Protein AF-A0A1D2A3V7-F1 (afdb_monomer)

Nearest PDB structures (foldseek):
  8glv-assembly1_Gg  TM=6.968E-01  e=2.484E-05  Chlamydomonas reinhardtii
  8j07-assembly1_q3  TM=7.207E-01  e=1.316E-04  Homo sapiens
  2omx-assembly1_A  TM=8.123E-01  e=4.512E-02  Listeria monocytogenes EGD-e
  6obn-assembly2_D  TM=5.962E-01  e=2.208E-02  Homo sapiens
  2omt-assembly1_A  TM=5.320E-01  e=5.395E-02  Listeria monocytogenes EGD-e

Foldseek 3Di:
DDDDPPVVVVVVVVPDPDDDDEWDADQQETEDHQADQELVSRDDDLVSLQRHQEYHYEQHAHAADPNVVSNLNHAYYHQDQYAHALVRLLCLLVHDFQRHQYDAHHNHNNDDPVSVVSQVPSPRSCVNHQYYNNDGPDDPDD

InterPro domains:
  IPR032675 Leucine-rich repeat domain superfamily [G3DSA:3.80.10.10] (20-141)

pLDDT: mean 77.87, std 21.78, range [25.62, 98.5]

Secondary structure (DSSP, 8-state):
-----THHHHHHHT---PPTT--EEETTEEE--TT--BGGGG---HHHHTT--EEE-TTS---B-TTGGG-TT--EEE--SS---HHHHHGGGGSPTT--SEEE-TT-TT--HHHHHHHHHSTTTTTT-SEETTEE-S----

Radius of gyration: 15.36 Å; Cα contacts (8 Å, |Δi|>4): 268; chains: 1; bounding box: 51×35×35 Å

Structure (mmCIF, N/CA/C/O backbone):
data_AF-A0A1D2A3V7-F1
#
_entry.id   AF-A0A1D2A3V7-F1
#
loop_
_atom_site.group_PDB
_atom_site.id
_atom_site.type_symbol
_atom_site.label_atom_id
_atom_site.label_alt_id
_atom_site.label_comp_id
_atom_site.label_asym_id
_atom_site.label_entity_id
_atom_site.label_seq_id
_atom_site.pdbx_PDB_ins_code
_atom_site.Cartn_x
_atom_site.Cartn_y
_atom_site.Cartn_z
_atom_site.occupancy
_atom_site.B_iso_or_equiv
_atom_site.auth_seq_id
_atom_site.auth_comp_id
_atom_site.auth_asym_id
_atom_site.auth_atom_id
_atom_site.pdbx_PDB_model_num
ATOM 1 N N . MET A 1 1 ? -37.034 -9.518 -2.317 1.00 25.62 1 MET A N 1
ATOM 2 C CA . MET A 1 1 ? -36.080 -10.254 -3.174 1.00 25.62 1 MET A CA 1
ATOM 3 C C . MET A 1 1 ? -35.054 -9.233 -3.639 1.00 25.62 1 MET A C 1
ATOM 5 O O . MET A 1 1 ? -35.357 -8.428 -4.499 1.00 25.62 1 MET A O 1
ATOM 9 N N . SER A 1 2 ? -34.050 -8.939 -2.813 1.00 41.16 2 SER A N 1
ATOM 10 C CA . SER A 1 2 ? -32.714 -9.549 -2.903 1.00 41.16 2 SER A CA 1
ATOM 11 C C . SER A 1 2 ? -32.149 -9.455 -4.318 1.00 41.16 2 SER A C 1
ATOM 13 O O . SER A 1 2 ? -32.512 -10.242 -5.186 1.00 41.16 2 SER A O 1
ATOM 15 N N . GLY A 1 3 ? -31.237 -8.519 -4.528 1.00 31.44 3 GLY A N 1
ATOM 16 C CA . GLY A 1 3 ? -30.447 -8.466 -5.744 1.00 31.44 3 GLY A CA 1
ATOM 17 C C . GLY A 1 3 ? -29.478 -7.314 -5.634 1.00 31.44 3 GLY A C 1
ATOM 18 O O . GLY A 1 3 ? -29.898 -6.165 -5.647 1.00 31.44 3 GLY A O 1
ATOM 19 N N . TRP A 1 4 ? -28.204 -7.632 -5.434 1.00 32.03 4 TRP A N 1
ATOM 20 C CA . TRP A 1 4 ? -27.108 -6.673 -5.477 1.00 32.03 4 TRP A CA 1
ATOM 21 C C . TRP A 1 4 ? -27.239 -5.725 -6.683 1.00 32.03 4 TRP A C 1
ATOM 23 O O . TRP A 1 4 ? -27.726 -6.164 -7.729 1.00 32.03 4 TRP A O 1
ATOM 33 N N . PRO A 1 5 ? -26.816 -4.453 -6.571 1.00 31.27 5 PRO A N 1
ATOM 34 C CA . PRO A 1 5 ? -26.906 -3.514 -7.683 1.00 31.27 5 PRO A CA 1
ATOM 35 C C . PRO A 1 5 ? -26.130 -4.048 -8.898 1.00 31.27 5 PRO A C 1
ATOM 37 O O . PRO A 1 5 ? -25.041 -4.597 -8.724 1.00 31.27 5 PRO A O 1
ATOM 40 N N . GLU A 1 6 ? -26.682 -3.870 -10.104 1.00 34.78 6 GLU A N 1
ATOM 41 C CA . GLU A 1 6 ? -26.179 -4.384 -11.397 1.00 34.78 6 GLU A CA 1
ATOM 42 C C . GLU A 1 6 ? -24.651 -4.302 -11.568 1.00 34.78 6 GLU A C 1
ATOM 44 O O . GLU A 1 6 ? -24.036 -5.242 -12.066 1.00 34.78 6 GLU A O 1
ATOM 49 N N . PHE A 1 7 ? -24.015 -3.248 -11.047 1.00 37.59 7 PHE A N 1
ATOM 50 C CA . PHE A 1 7 ? -22.578 -3.005 -11.207 1.00 37.59 7 PHE A CA 1
ATOM 51 C C . PHE A 1 7 ? -21.664 -4.053 -10.541 1.00 37.59 7 PHE A C 1
ATOM 53 O O . PHE A 1 7 ? -20.515 -4.203 -10.946 1.00 37.59 7 PHE A O 1
ATOM 60 N N . VAL A 1 8 ? -22.147 -4.795 -9.534 1.00 36.81 8 VAL A N 1
ATOM 61 C CA . VAL A 1 8 ? -21.369 -5.885 -8.908 1.00 36.81 8 VAL A CA 1
ATOM 62 C C . VAL A 1 8 ? -21.216 -7.073 -9.865 1.00 36.81 8 VAL A C 1
ATOM 64 O O . VAL A 1 8 ? -20.249 -7.821 -9.750 1.00 36.81 8 VAL A O 1
ATOM 67 N N . ARG A 1 9 ? -22.109 -7.222 -10.857 1.00 34.22 9 ARG A N 1
ATOM 68 C CA . ARG A 1 9 ? -21.903 -8.173 -11.960 1.00 34.22 9 ARG A CA 1
ATOM 69 C C . ARG A 1 9 ? -20.890 -7.656 -12.980 1.00 34.22 9 ARG A C 1
ATOM 71 O O . ARG A 1 9 ? -20.088 -8.454 -13.446 1.00 34.22 9 ARG A O 1
ATOM 78 N N . ASP A 1 10 ? -20.861 -6.357 -13.267 1.00 35.81 10 ASP A N 1
ATOM 79 C CA . ASP A 1 10 ? -20.012 -5.791 -14.330 1.00 35.81 10 ASP A CA 1
ATOM 80 C C . ASP A 1 10 ? -18.510 -5.779 -14.010 1.00 35.81 10 ASP A C 1
ATOM 82 O O . ASP A 1 10 ? -17.682 -5.965 -14.903 1.00 35.81 10 ASP A O 1
ATOM 86 N N . VAL A 1 11 ? -18.139 -5.639 -12.731 1.00 40.81 11 VAL A N 1
ATOM 87 C CA . VAL A 1 11 ? -16.727 -5.660 -12.295 1.00 40.81 11 VAL A CA 1
ATOM 88 C C . VAL A 1 11 ? -16.110 -7.064 -12.413 1.00 40.81 11 VAL A C 1
ATOM 90 O O . VAL A 1 11 ? -14.907 -7.192 -12.616 1.00 40.81 11 VAL A O 1
ATOM 93 N N . GLN A 1 12 ? -16.924 -8.125 -12.349 1.00 35.78 12 GLN A N 1
ATOM 94 C CA . GLN A 1 12 ? -16.475 -9.513 -12.533 1.00 35.78 12 GLN A CA 1
ATOM 95 C C . GLN A 1 12 ? -16.614 -10.025 -13.975 1.00 35.78 12 GLN A C 1
ATOM 97 O O . GLN A 1 12 ? -15.949 -10.998 -14.323 1.00 35.78 12 GLN A O 1
ATOM 102 N N . THR A 1 13 ? -17.440 -9.402 -14.825 1.00 34.16 13 THR A N 1
ATOM 103 C CA . THR A 1 13 ? -17.662 -9.849 -16.217 1.00 34.16 13 THR A CA 1
ATOM 104 C C . THR A 1 13 ? -16.784 -9.145 -17.255 1.00 34.16 13 THR A C 1
ATOM 106 O O . THR A 1 13 ? -16.870 -9.472 -18.436 1.00 34.16 13 THR A O 1
ATOM 109 N N . GLY A 1 14 ? -15.903 -8.224 -16.847 1.00 35.44 14 GLY A N 1
ATOM 110 C CA . GLY A 1 14 ? -14.863 -7.670 -17.722 1.00 35.44 14 GLY A CA 1
ATOM 111 C C . GLY A 1 14 ? -15.372 -6.742 -18.832 1.00 35.44 14 GLY A C 1
ATOM 112 O O . GLY A 1 14 ? -14.695 -6.597 -19.847 1.00 35.44 14 GLY A O 1
ATOM 113 N N . SER A 1 15 ? -16.545 -6.115 -18.670 1.00 33.50 15 SER A N 1
ATOM 114 C CA . SER A 1 15 ? -17.202 -5.393 -19.773 1.00 33.50 15 SER A CA 1
ATOM 115 C C . SER A 1 15 ? -17.370 -3.877 -19.602 1.00 33.50 15 SER A C 1
ATOM 117 O O . SER A 1 15 ? -18.011 -3.251 -20.447 1.00 33.50 15 SER A O 1
ATOM 119 N N . THR A 1 16 ? -16.766 -3.237 -18.598 1.00 33.09 16 THR A N 1
ATOM 120 C CA . THR A 1 16 ? -16.798 -1.768 -18.489 1.00 33.09 16 THR A CA 1
ATOM 121 C C . THR A 1 16 ? -15.398 -1.182 -18.395 1.00 33.09 16 THR A C 1
ATOM 123 O O . THR A 1 16 ? -14.775 -1.209 -17.337 1.00 33.09 16 THR A O 1
ATOM 126 N N . LYS A 1 17 ? -14.934 -0.571 -19.494 1.00 40.19 17 LYS A N 1
ATOM 127 C CA . LYS A 1 17 ? -13.983 0.545 -19.409 1.00 40.19 17 LYS A CA 1
ATOM 128 C C . LYS A 1 17 ? -14.612 1.590 -18.488 1.00 40.19 17 LYS A C 1
ATOM 130 O O . LYS A 1 17 ? -15.619 2.199 -18.851 1.00 40.19 17 LYS A O 1
ATOM 135 N N . LEU A 1 18 ? -14.075 1.715 -17.280 1.00 38.41 18 LEU A N 1
ATOM 136 C CA . LEU A 1 18 ? -14.553 2.652 -16.270 1.00 38.41 18 LEU A CA 1
ATOM 137 C C . LEU A 1 18 ? -14.346 4.1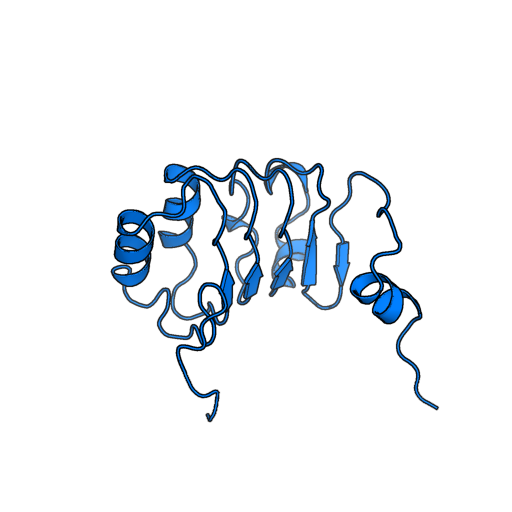01 -16.762 1.00 38.41 18 LEU A C 1
ATOM 139 O O . LEU A 1 18 ? -13.405 4.364 -17.518 1.00 38.41 18 LEU A O 1
ATOM 143 N N . PRO A 1 19 ? -15.229 5.051 -16.399 1.00 33.25 19 PRO A N 1
ATOM 144 C CA . PRO A 1 19 ? -15.059 6.446 -16.780 1.00 33.25 19 PRO A CA 1
ATOM 145 C C . PRO A 1 19 ? -13.815 7.038 -16.107 1.00 33.25 19 PRO A C 1
ATOM 147 O O . PRO A 1 19 ? -13.565 6.813 -14.927 1.00 33.25 19 PRO A O 1
ATOM 150 N N . ARG A 1 20 ? -13.044 7.783 -16.903 1.00 37.47 20 ARG A N 1
ATOM 151 C CA . ARG A 1 20 ? -11.705 8.297 -16.586 1.00 37.47 20 ARG A CA 1
ATOM 152 C C . ARG A 1 20 ? -11.682 9.218 -15.359 1.00 37.47 20 ARG A C 1
ATOM 154 O O . ARG A 1 20 ? -12.447 10.181 -15.315 1.00 37.47 20 ARG A O 1
ATOM 161 N N . GLY A 1 21 ? -10.707 9.014 -14.479 1.00 37.62 21 GLY A N 1
ATOM 162 C CA . GLY A 1 21 ? -10.062 10.060 -13.690 1.00 37.62 21 GLY A CA 1
ATOM 163 C C . GLY A 1 21 ? -10.561 10.277 -12.266 1.00 37.62 21 GLY A C 1
ATOM 164 O O . GLY A 1 21 ? -10.197 11.302 -11.695 1.00 37.62 21 GLY A O 1
ATOM 165 N N . LEU A 1 22 ? -11.398 9.404 -11.685 1.00 35.53 22 LEU A N 1
ATOM 166 C CA . LEU A 1 22 ? -11.858 9.600 -10.302 1.00 35.53 22 LEU A CA 1
ATOM 167 C C . LEU A 1 22 ? -11.846 8.317 -9.448 1.00 35.53 22 LEU A C 1
ATOM 169 O O . LEU A 1 22 ? -12.480 7.326 -9.824 1.00 35.53 22 LEU A O 1
ATOM 173 N N . PRO A 1 23 ? -11.223 8.354 -8.253 1.00 44.34 23 PRO A N 1
ATOM 174 C CA . PRO A 1 23 ? -11.319 7.283 -7.267 1.00 44.34 23 PRO A CA 1
ATOM 175 C C . PRO A 1 23 ? -12.758 7.084 -6.795 1.00 44.34 23 PRO A C 1
ATOM 177 O O . PRO A 1 23 ? -13.446 8.037 -6.421 1.00 44.34 23 PRO A O 1
ATOM 180 N N . GLN A 1 24 ? -13.206 5.832 -6.730 1.00 49.50 24 GLN A N 1
ATOM 181 C CA . GLN A 1 24 ? -14.509 5.505 -6.149 1.00 49.50 24 GLN A CA 1
ATOM 182 C C . GLN A 1 24 ? -14.338 4.993 -4.722 1.00 49.50 24 GLN A C 1
ATOM 184 O O . GLN A 1 24 ? -13.766 3.924 -4.528 1.00 49.50 24 GLN A O 1
ATOM 189 N N . VAL A 1 25 ? -14.880 5.719 -3.736 1.00 50.88 25 VAL A N 1
ATOM 190 C CA . VAL A 1 25 ? -14.996 5.249 -2.346 1.00 50.88 25 VAL A CA 1
ATOM 191 C C . VAL A 1 25 ? -16.416 4.734 -2.091 1.00 50.88 25 VAL A C 1
ATOM 193 O O . VAL A 1 25 ? -17.375 5.507 -2.103 1.00 50.88 25 VAL A O 1
ATOM 196 N N . ARG A 1 26 ? -16.586 3.431 -1.833 1.00 54.56 26 ARG A N 1
ATOM 197 C CA . ARG A 1 26 ? -17.871 2.825 -1.429 1.00 54.56 26 ARG A CA 1
ATOM 198 C C . ARG A 1 26 ? -17.682 1.822 -0.298 1.00 54.56 26 ARG A C 1
ATOM 200 O O . ARG A 1 26 ? -16.915 0.876 -0.429 1.00 54.56 26 ARG A O 1
ATOM 207 N N . SER A 1 27 ? -18.386 2.028 0.819 1.00 68.25 27 SER A N 1
ATOM 208 C CA . SER A 1 27 ? -18.321 1.156 2.010 1.00 68.25 27 SER A CA 1
ATOM 209 C C . SER A 1 27 ? -16.884 0.874 2.473 1.00 68.25 27 SER A C 1
ATOM 211 O O . SER A 1 27 ? -16.514 -0.264 2.752 1.00 68.25 27 SER A O 1
ATOM 213 N N . GLY A 1 28 ? -16.056 1.921 2.486 1.00 79.81 28 GLY A N 1
ATOM 214 C CA . GLY A 1 28 ? -14.644 1.837 2.848 1.00 79.81 28 GLY A CA 1
ATOM 215 C C . GLY A 1 28 ? -13.746 1.151 1.821 1.00 79.81 28 GLY A C 1
ATOM 216 O O . GLY A 1 28 ? -12.616 0.803 2.142 1.00 79.81 28 GLY A O 1
ATOM 217 N N . THR A 1 29 ? -14.222 0.944 0.596 1.00 80.12 29 THR A N 1
ATOM 218 C CA . THR A 1 29 ? -13.409 0.445 -0.515 1.00 80.12 29 THR A CA 1
ATOM 219 C C . THR A 1 29 ? -13.098 1.577 -1.470 1.00 80.12 29 THR A C 1
ATOM 221 O O . THR A 1 29 ? -14.026 2.215 -1.951 1.00 80.12 29 THR A O 1
ATOM 224 N N . LEU A 1 30 ? -11.817 1.788 -1.737 1.00 82.06 30 LEU A N 1
ATOM 225 C CA . LEU A 1 30 ? -11.272 2.693 -2.734 1.00 82.06 30 LEU A CA 1
ATOM 226 C C . LEU A 1 30 ? -10.813 1.875 -3.948 1.00 82.06 30 LEU A C 1
ATOM 228 O O . LEU A 1 30 ? -10.064 0.914 -3.788 1.00 82.06 30 LEU A O 1
ATOM 232 N N . VAL A 1 31 ? -11.260 2.248 -5.146 1.00 81.50 31 VAL A N 1
ATOM 233 C CA . VAL A 1 31 ? -10.799 1.661 -6.414 1.00 81.50 31 VAL A CA 1
ATOM 234 C C . VAL A 1 31 ? -10.128 2.746 -7.247 1.00 81.50 31 VAL A C 1
ATOM 236 O O . VAL A 1 31 ? -10.718 3.816 -7.425 1.00 81.50 31 VAL A O 1
ATOM 239 N N . LEU A 1 32 ? -8.920 2.468 -7.737 1.00 74.31 32 LEU A N 1
ATOM 240 C CA . LEU A 1 32 ? -8.214 3.324 -8.687 1.00 74.31 32 LEU A CA 1
ATOM 241 C C . LEU A 1 32 ? -8.523 2.934 -10.123 1.00 74.31 32 LEU A C 1
ATOM 243 O O . LEU A 1 32 ? -8.747 1.762 -10.422 1.00 74.31 32 LEU A O 1
ATOM 247 N N . ASP A 1 33 ? -8.519 3.933 -11.001 1.00 69.19 33 ASP A N 1
ATOM 248 C CA . ASP A 1 33 ? -8.501 3.683 -12.434 1.00 69.19 33 ASP A CA 1
ATOM 249 C C . ASP A 1 33 ? -7.091 3.302 -12.917 1.00 69.19 33 ASP A C 1
ATOM 251 O O . ASP A 1 33 ? -6.102 3.421 -12.195 1.00 69.19 33 ASP A O 1
ATOM 255 N N . ASP A 1 34 ? -7.013 2.824 -14.156 1.00 66.31 34 ASP A N 1
ATOM 256 C CA . ASP A 1 34 ? -5.774 2.383 -14.799 1.00 66.31 34 ASP A CA 1
ATOM 257 C C . ASP A 1 34 ? -4.865 3.542 -15.257 1.00 66.31 34 ASP A C 1
ATOM 259 O O . ASP A 1 34 ? -3.774 3.292 -15.770 1.00 66.31 34 ASP A O 1
ATOM 263 N N . GLN A 1 35 ? -5.297 4.797 -15.091 1.00 69.88 35 GLN A N 1
ATOM 264 C CA . GLN A 1 35 ? -4.553 5.994 -15.494 1.00 69.88 35 GLN A CA 1
ATOM 265 C C . GLN A 1 35 ? -3.854 6.680 -14.318 1.00 69.88 35 GLN A C 1
ATOM 267 O O . GLN A 1 35 ? -2.950 7.480 -14.547 1.00 69.88 35 GLN A O 1
ATOM 272 N N . ALA A 1 36 ? -4.259 6.397 -13.079 1.00 74.88 36 ALA A N 1
ATOM 273 C CA . ALA A 1 36 ? -3.613 6.939 -11.895 1.00 74.88 36 ALA A CA 1
ATOM 274 C C . ALA A 1 36 ? -2.158 6.458 -11.813 1.00 74.88 36 ALA A C 1
ATOM 276 O O . ALA A 1 36 ? -1.877 5.255 -11.845 1.00 74.88 36 ALA A O 1
ATOM 277 N N . HIS A 1 37 ? -1.228 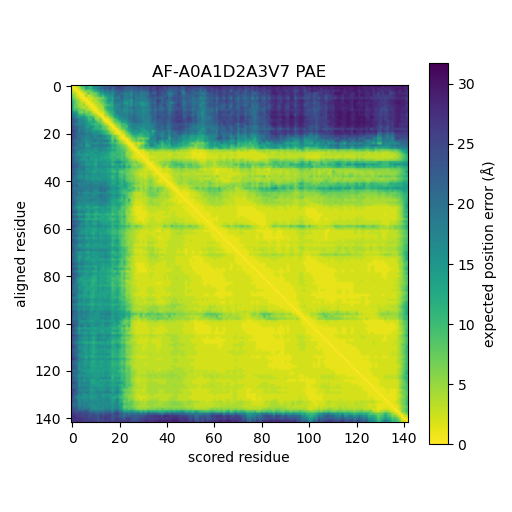7.400 -11.657 1.00 84.25 37 HIS A N 1
ATOM 278 C CA . HIS A 1 37 ? 0.194 7.084 -11.485 1.00 84.25 37 HIS A CA 1
ATOM 279 C C . HIS A 1 37 ? 0.653 7.203 -10.027 1.00 84.25 37 HIS A C 1
ATOM 281 O O . HIS A 1 37 ? 1.701 6.655 -9.666 1.00 84.25 37 HIS A O 1
ATOM 287 N N . SER A 1 38 ? -0.140 7.874 -9.189 1.00 82.56 38 SER A N 1
ATOM 288 C CA . SER A 1 38 ? 0.104 8.089 -7.763 1.00 82.56 38 SER A CA 1
ATOM 289 C C . SER A 1 38 ? -1.205 8.230 -6.978 1.00 82.56 38 SER A C 1
ATOM 291 O O . SER A 1 38 ? -2.188 8.773 -7.481 1.00 82.56 38 SER A O 1
ATOM 293 N N . LEU A 1 39 ? -1.210 7.824 -5.704 1.00 72.88 39 LEU A N 1
ATOM 294 C CA . LEU A 1 39 ? -2.353 8.039 -4.801 1.00 72.88 39 LEU A CA 1
ATOM 295 C C . LEU A 1 39 ? -2.554 9.521 -4.443 1.00 72.88 39 LEU A C 1
ATOM 297 O O . LEU A 1 39 ? -3.653 9.925 -4.069 1.00 72.88 39 LEU A O 1
ATOM 301 N N . SER A 1 40 ? -1.526 10.356 -4.585 1.00 76.69 40 SER A N 1
ATOM 302 C CA . SER A 1 40 ? -1.624 11.801 -4.361 1.00 76.69 40 SER A CA 1
ATOM 303 C C . SER A 1 40 ? -2.488 12.519 -5.406 1.00 76.69 40 SER A C 1
ATOM 305 O O . SER A 1 40 ? -3.004 13.603 -5.130 1.00 76.69 40 SER A O 1
ATOM 307 N N . GLU A 1 41 ? -2.710 11.911 -6.576 1.00 73.38 41 GLU A N 1
ATOM 308 C CA . GLU A 1 41 ? -3.555 12.456 -7.652 1.00 73.38 41 GLU A CA 1
ATOM 309 C C . GLU A 1 41 ? -5.051 12.433 -7.299 1.00 73.38 41 GLU A C 1
ATOM 311 O O . GLU A 1 41 ? -5.851 13.146 -7.901 1.00 73.38 41 GLU A O 1
ATOM 316 N N . LEU A 1 42 ? -5.432 11.652 -6.286 1.00 65.75 42 LEU A N 1
ATOM 317 C CA . LEU A 1 42 ? -6.816 11.455 -5.855 1.00 65.75 42 LEU A CA 1
ATOM 318 C C . LEU A 1 42 ? -7.410 12.653 -5.105 1.00 65.75 42 LEU A C 1
ATOM 320 O O . LEU A 1 42 ? -8.630 12.739 -4.953 1.00 65.75 42 LEU A O 1
ATOM 324 N N . GLY A 1 43 ? -6.566 13.564 -4.611 1.00 66.56 43 GLY A N 1
ATOM 325 C CA . GLY A 1 43 ? -6.992 14.685 -3.774 1.00 66.56 43 GLY A CA 1
ATOM 326 C C . GLY A 1 43 ? -7.645 14.223 -2.464 1.00 66.56 43 GLY A C 1
ATOM 327 O O . GLY A 1 43 ? -7.149 13.322 -1.795 1.00 66.56 43 GLY A O 1
ATOM 328 N N . GLY A 1 44 ? -8.759 14.846 -2.076 1.00 63.66 44 GLY A N 1
ATOM 329 C CA . GLY A 1 44 ? -9.540 14.454 -0.897 1.00 63.66 44 GLY A CA 1
ATOM 330 C C . GLY A 1 44 ? -9.026 15.004 0.439 1.00 63.66 44 GLY A C 1
ATOM 331 O O . GLY A 1 44 ? -8.025 15.715 0.506 1.00 63.66 44 GLY A O 1
ATOM 332 N N . SER A 1 45 ? -9.758 14.701 1.512 1.00 67.56 45 SER A N 1
ATOM 333 C CA . SER A 1 45 ? -9.444 15.141 2.875 1.00 67.56 45 SER A CA 1
ATOM 334 C C . SER A 1 45 ? -9.267 13.942 3.813 1.00 67.56 45 SER A C 1
ATOM 336 O O . SER A 1 45 ? -9.789 12.862 3.522 1.00 67.56 45 SER A O 1
ATOM 338 N N . PRO A 1 46 ? -8.567 14.096 4.951 1.00 71.69 46 PRO A N 1
ATOM 339 C CA . PRO A 1 46 ? -8.409 13.019 5.929 1.00 71.69 46 PRO A CA 1
ATOM 340 C C . PRO A 1 46 ? -9.734 12.364 6.349 1.00 71.69 46 PRO A C 1
ATOM 342 O O . PRO A 1 46 ? -9.786 11.156 6.558 1.00 71.69 46 PRO A O 1
ATOM 345 N N . GLU A 1 47 ? -10.827 13.129 6.415 1.00 73.06 47 GLU A N 1
ATOM 346 C CA . GLU A 1 47 ? -12.161 12.632 6.772 1.00 73.06 47 GLU A CA 1
ATOM 347 C C . GLU A 1 47 ? -12.734 11.681 5.714 1.00 73.06 47 GLU A C 1
ATOM 349 O O . GLU A 1 47 ? -13.380 10.692 6.063 1.00 73.06 47 GLU A O 1
ATOM 354 N N . LEU A 1 48 ? -12.478 11.948 4.429 1.00 72.88 48 LEU A N 1
ATOM 355 C CA . LEU A 1 48 ? -12.861 11.053 3.334 1.00 72.88 48 LEU A CA 1
ATOM 356 C C . LEU A 1 48 ? -12.097 9.725 3.430 1.00 72.88 48 LEU A C 1
ATOM 358 O O . LEU A 1 48 ? -12.673 8.650 3.246 1.00 72.88 48 LEU A O 1
ATOM 362 N N . TRP A 1 49 ? -10.806 9.805 3.750 1.00 79.00 49 TRP A N 1
ATOM 363 C CA . TRP A 1 49 ? -9.901 8.658 3.788 1.00 79.00 49 TRP A CA 1
ATOM 364 C C . TRP A 1 49 ? -10.028 7.816 5.054 1.00 79.00 49 TRP A C 1
ATOM 366 O O . TRP A 1 49 ? -9.803 6.607 5.007 1.00 79.00 49 TRP A O 1
ATOM 376 N N . ALA A 1 50 ? -10.495 8.404 6.157 1.00 81.50 50 ALA A N 1
ATOM 377 C CA . ALA A 1 50 ? -10.706 7.706 7.422 1.00 81.50 50 ALA A CA 1
ATOM 378 C C . ALA A 1 50 ? -11.658 6.503 7.296 1.00 81.50 50 ALA A C 1
ATOM 380 O O . ALA A 1 50 ? -11.532 5.535 8.043 1.00 81.50 50 ALA A O 1
ATOM 381 N N . GLY A 1 51 ? -12.599 6.531 6.349 1.00 81.94 51 GLY A N 1
ATOM 382 C CA . GLY A 1 51 ? -13.509 5.412 6.103 1.00 81.94 51 GLY A CA 1
ATOM 383 C C . GLY A 1 51 ? -12.908 4.276 5.270 1.00 81.94 51 GLY A C 1
ATOM 384 O O . GLY A 1 51 ? -13.502 3.200 5.207 1.00 81.94 51 GLY A O 1
ATOM 385 N N . VAL A 1 52 ? -11.768 4.492 4.607 1.00 85.31 52 VAL A N 1
ATOM 386 C CA . VAL A 1 52 ? -11.189 3.541 3.654 1.00 85.31 52 VAL A CA 1
ATOM 387 C C . VAL A 1 52 ? -10.399 2.458 4.382 1.00 85.31 52 VAL A C 1
ATOM 389 O O . VAL A 1 52 ? -9.429 2.715 5.086 1.00 85.31 52 VAL A O 1
ATOM 392 N N . THR A 1 53 ? -10.817 1.216 4.166 1.00 91.06 53 THR A N 1
ATOM 393 C CA . THR A 1 53 ? -10.195 -0.003 4.692 1.00 91.06 53 THR A CA 1
ATOM 394 C C . THR A 1 53 ? -9.665 -0.918 3.590 1.00 91.06 53 THR A C 1
ATOM 396 O O . THR A 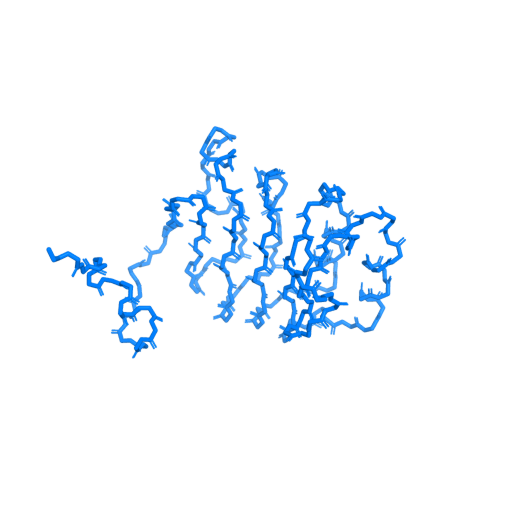1 53 ? -8.900 -1.838 3.881 1.00 91.06 53 THR A O 1
ATOM 399 N N . LYS A 1 54 ? -10.042 -0.686 2.327 1.00 88.06 54 LYS A N 1
ATOM 400 C CA . LYS A 1 54 ? -9.603 -1.477 1.172 1.00 88.06 54 LYS A CA 1
ATOM 401 C C . LYS A 1 54 ? -9.180 -0.565 0.033 1.00 88.06 54 LYS A C 1
ATOM 403 O O . LYS A 1 54 ? -9.924 0.355 -0.291 1.00 88.06 54 LYS A O 1
ATOM 408 N N . LEU A 1 55 ? -8.049 -0.864 -0.592 1.00 90.31 55 LEU A N 1
ATOM 409 C CA . LEU A 1 55 ? -7.588 -0.241 -1.828 1.00 90.31 55 LEU A CA 1
ATOM 410 C C . LEU A 1 55 ? -7.427 -1.318 -2.903 1.00 90.31 55 LEU A C 1
ATOM 412 O O . LEU A 1 55 ? -6.666 -2.267 -2.712 1.00 90.31 55 LEU A O 1
ATOM 416 N N . TYR A 1 56 ? -8.127 -1.144 -4.020 1.00 86.44 56 TYR A N 1
ATOM 417 C CA . TYR A 1 56 ? -7.953 -1.920 -5.242 1.00 86.44 56 TYR A CA 1
ATOM 418 C C . TYR A 1 56 ? -7.327 -1.038 -6.312 1.00 86.44 56 TYR A C 1
ATOM 420 O O . TYR A 1 56 ? -7.951 -0.086 -6.778 1.00 86.44 56 TYR A O 1
ATOM 428 N N . ALA A 1 57 ? -6.104 -1.364 -6.696 1.00 87.62 57 ALA A N 1
ATOM 429 C CA . ALA A 1 57 ? -5.367 -0.663 -7.731 1.00 87.62 57 ALA A CA 1
ATOM 430 C C . ALA A 1 57 ? -4.519 -1.635 -8.558 1.00 87.62 57 ALA A C 1
ATOM 432 O O . ALA A 1 57 ? -3.411 -1.301 -8.944 1.00 87.62 57 ALA A O 1
ATOM 433 N N . SER A 1 58 ? -5.006 -2.854 -8.780 1.00 86.69 58 SER A N 1
ATOM 434 C CA . SER A 1 58 ? -4.306 -3.883 -9.553 1.00 86.69 58 SER A CA 1
ATOM 435 C C . SER A 1 58 ? -4.338 -3.603 -11.057 1.00 86.69 58 SER A C 1
ATOM 437 O O . SER A 1 58 ? -5.328 -3.067 -11.554 1.00 86.69 58 SER A O 1
ATOM 439 N N . ASN A 1 59 ? -3.335 -4.079 -11.801 1.00 86.31 59 ASN A N 1
ATOM 440 C CA . ASN A 1 59 ? -3.273 -4.002 -13.272 1.00 86.31 59 ASN A CA 1
ATOM 441 C C . ASN A 1 59 ? -3.381 -2.565 -13.819 1.00 86.31 59 ASN A C 1
ATOM 443 O O . ASN A 1 59 ? -4.060 -2.325 -14.820 1.00 86.31 59 ASN A O 1
ATOM 447 N N . GLY A 1 60 ? -2.747 -1.615 -13.134 1.00 84.50 60 GLY A N 1
ATOM 448 C CA . GLY A 1 60 ? -2.729 -0.202 -13.500 1.00 84.50 60 GLY A CA 1
ATOM 449 C C . GLY A 1 60 ? -1.342 0.284 -13.919 1.00 84.50 60 GLY A C 1
ATOM 450 O O . GLY A 1 60 ? -0.451 -0.495 -14.256 1.00 84.50 60 GLY A O 1
ATOM 451 N N . ALA A 1 61 ? -1.163 1.602 -13.873 1.00 89.00 61 ALA A N 1
ATOM 452 C CA . ALA A 1 61 ? 0.090 2.279 -14.195 1.00 89.00 61 ALA A CA 1
ATOM 453 C C . ALA A 1 61 ? 0.687 3.009 -12.978 1.00 89.00 61 ALA A C 1
ATOM 455 O O . ALA A 1 61 ? 1.385 4.018 -13.145 1.00 89.00 61 ALA A O 1
ATOM 456 N N . LEU A 1 62 ? 0.408 2.536 -11.751 1.00 92.12 62 LEU A N 1
ATOM 457 C CA . LEU A 1 62 ? 0.951 3.158 -10.544 1.00 92.12 62 LEU A CA 1
ATOM 458 C C . LEU A 1 62 ? 2.475 3.072 -10.543 1.00 92.12 62 LEU A C 1
ATOM 460 O O . LEU A 1 62 ? 3.060 1.997 -10.663 1.00 92.12 62 LEU A O 1
ATOM 464 N N . ARG A 1 63 ? 3.113 4.223 -10.351 1.00 95.38 63 ARG A N 1
ATOM 465 C CA . ARG A 1 63 ? 4.570 4.374 -10.237 1.00 95.38 63 ARG A CA 1
ATOM 466 C C . ARG A 1 63 ? 4.991 4.928 -8.889 1.00 95.38 63 ARG A C 1
ATOM 468 O O . ARG A 1 63 ? 6.184 4.920 -8.598 1.00 95.38 63 ARG A O 1
ATOM 475 N N . SER A 1 64 ? 4.038 5.417 -8.094 1.00 94.69 64 SER A N 1
ATOM 476 C CA . SER A 1 64 ? 4.284 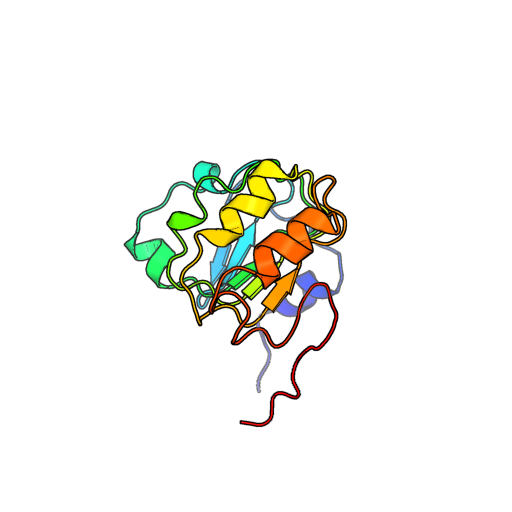5.906 -6.746 1.00 94.69 64 SER A CA 1
ATOM 477 C C . SER A 1 64 ? 3.167 5.548 -5.771 1.00 94.69 64 SER A C 1
ATOM 479 O O . SER A 1 64 ? 1.989 5.518 -6.128 1.00 94.69 64 SER A O 1
ATOM 481 N N . LEU A 1 65 ? 3.557 5.309 -4.518 1.00 93.50 65 LEU A N 1
ATOM 482 C CA . LEU A 1 65 ? 2.649 5.157 -3.380 1.00 93.50 65 LEU A CA 1
ATOM 483 C C . LEU A 1 65 ? 2.514 6.444 -2.554 1.00 93.50 65 LEU A C 1
ATOM 485 O O . LEU A 1 65 ? 1.918 6.412 -1.479 1.00 93.50 65 LEU A O 1
ATOM 489 N N . GLN A 1 66 ? 3.035 7.580 -3.025 1.00 89.19 66 GLN A N 1
ATOM 490 C CA . GLN A 1 66 ? 2.836 8.867 -2.361 1.00 89.19 66 GLN A CA 1
ATOM 491 C C . GLN A 1 66 ? 1.337 9.142 -2.165 1.00 89.19 66 GLN A C 1
ATOM 493 O O . GLN A 1 66 ? 0.571 9.078 -3.122 1.00 89.19 66 GLN A O 1
ATOM 498 N N . GLY A 1 67 ? 0.916 9.468 -0.940 1.00 83.88 67 GLY A N 1
ATOM 499 C CA . GLY A 1 67 ? -0.490 9.633 -0.567 1.00 83.88 67 GLY A CA 1
ATOM 500 C C . GLY A 1 67 ? -1.095 8.402 0.119 1.00 83.88 67 GLY A C 1
ATOM 501 O O . GLY A 1 67 ? -2.180 8.506 0.691 1.00 83.88 67 GLY A O 1
ATOM 502 N N . LEU A 1 68 ? -0.405 7.253 0.135 1.00 89.50 68 LEU A N 1
ATOM 503 C CA . LEU A 1 68 ? -0.839 6.064 0.878 1.00 89.50 68 LEU A CA 1
ATOM 504 C C . LEU A 1 68 ? -0.961 6.333 2.385 1.00 89.50 68 LEU A C 1
ATOM 506 O O . LEU A 1 68 ? -1.827 5.760 3.043 1.00 89.50 68 LEU A O 1
ATOM 510 N N . GLU A 1 69 ? -0.143 7.237 2.926 1.00 86.38 69 GLU A N 1
ATOM 511 C CA . GLU A 1 69 ? -0.171 7.668 4.325 1.00 86.38 69 GLU A CA 1
ATOM 512 C C . GLU A 1 69 ? -1.515 8.281 4.754 1.00 86.38 69 GLU A C 1
ATOM 514 O O . GLU A 1 69 ? -1.829 8.305 5.944 1.00 86.38 69 GLU A O 1
ATOM 519 N N . LEU A 1 70 ? -2.333 8.732 3.795 1.00 81.56 70 LEU A N 1
ATOM 520 C CA . LEU A 1 70 ? -3.681 9.240 4.051 1.00 81.56 70 LEU A CA 1
ATOM 521 C C . LEU A 1 70 ? -4.680 8.113 4.360 1.00 81.56 70 LEU A C 1
ATOM 523 O O . LEU A 1 70 ? -5.678 8.349 5.042 1.00 81.56 70 LEU A O 1
ATOM 527 N N . LEU A 1 71 ? -4.420 6.882 3.904 1.00 87.31 71 LEU A N 1
ATOM 528 C CA . LEU A 1 71 ? -5.294 5.717 4.087 1.00 87.31 71 LEU A CA 1
ATOM 529 C C . LEU A 1 71 ? -5.006 5.010 5.422 1.00 87.31 71 LEU A C 1
ATOM 531 O O . LEU A 1 71 ? -4.672 3.825 5.475 1.00 87.31 71 LEU A O 1
ATOM 535 N N . CYS A 1 72 ? -5.143 5.742 6.527 1.00 86.94 72 CYS A N 1
ATOM 536 C CA . CYS A 1 72 ? -4.709 5.303 7.857 1.00 86.94 72 CYS A CA 1
ATOM 537 C C . CYS A 1 72 ? -5.377 4.012 8.365 1.00 86.94 72 CYS A C 1
ATOM 539 O O . CYS A 1 72 ? -4.778 3.305 9.169 1.00 86.94 72 CYS A O 1
ATOM 541 N N . ASN A 1 73 ? -6.570 3.670 7.868 1.00 90.50 73 ASN A N 1
ATOM 542 C CA . ASN A 1 73 ? -7.333 2.487 8.281 1.00 90.50 73 ASN A CA 1
ATOM 543 C C . ASN A 1 73 ? -7.271 1.327 7.271 1.00 90.50 73 ASN A C 1
ATOM 545 O O . ASN A 1 73 ? -8.061 0.381 7.364 1.00 90.50 73 ASN A O 1
ATOM 549 N N . VAL A 1 74 ? -6.360 1.381 6.292 1.00 91.50 74 VAL A N 1
ATOM 550 C CA . VAL A 1 74 ? -6.288 0.368 5.236 1.00 91.50 74 VAL A CA 1
ATOM 551 C C . VAL A 1 74 ? -5.830 -0.992 5.768 1.00 91.50 74 VAL A C 1
ATOM 553 O O . VAL A 1 74 ? -4.804 -1.128 6.430 1.00 91.50 74 VAL A O 1
ATOM 556 N N . ARG A 1 75 ? -6.615 -2.025 5.467 1.00 94.06 75 ARG A N 1
ATOM 557 C CA . ARG A 1 75 ? -6.402 -3.423 5.873 1.00 94.06 75 ARG A CA 1
ATOM 558 C C . ARG A 1 75 ? -6.159 -4.335 4.674 1.00 94.06 75 ARG A C 1
ATOM 560 O O . ARG A 1 75 ? -5.508 -5.365 4.820 1.00 94.06 75 ARG A O 1
ATOM 567 N N . PHE A 1 76 ? -6.675 -3.964 3.505 1.00 92.06 76 PHE A N 1
ATOM 568 C CA . PHE A 1 76 ? -6.544 -4.727 2.267 1.00 92.06 76 PHE A CA 1
ATOM 569 C C . PHE A 1 76 ? -5.919 -3.839 1.196 1.00 92.06 76 PHE A C 1
ATOM 571 O O . PHE A 1 76 ? -6.493 -2.805 0.851 1.00 92.06 76 PHE A O 1
ATOM 578 N N . LEU A 1 77 ? -4.758 -4.242 0.689 1.00 94.94 77 LEU A N 1
ATOM 579 C CA . LEU A 1 77 ? -4.011 -3.534 -0.345 1.00 94.94 77 LEU A CA 1
ATOM 580 C C . LEU A 1 77 ? -3.771 -4.463 -1.532 1.00 94.94 77 LEU A C 1
ATOM 582 O O . LEU A 1 77 ? -3.017 -5.425 -1.410 1.00 94.94 77 LEU A O 1
ATOM 586 N N . TYR A 1 78 ? -4.390 -4.151 -2.667 1.00 93.50 78 TYR A N 1
ATOM 587 C CA . TYR A 1 78 ? -4.150 -4.824 -3.941 1.00 93.50 78 TYR A CA 1
ATOM 588 C C . TYR A 1 78 ? -3.477 -3.836 -4.891 1.00 93.50 78 TYR A C 1
ATOM 590 O O . TYR A 1 78 ? -4.115 -2.900 -5.375 1.00 93.50 78 TYR A O 1
ATOM 598 N N . LEU A 1 79 ? -2.174 -4.010 -5.080 1.00 95.12 79 LEU A N 1
ATOM 599 C CA . LEU A 1 79 ? -1.282 -3.153 -5.862 1.00 95.12 79 LEU A CA 1
ATOM 600 C C . LEU A 1 79 ? -0.553 -3.959 -6.946 1.00 95.12 79 LEU A C 1
ATOM 602 O O . LEU A 1 79 ? 0.410 -3.469 -7.536 1.00 95.12 79 LEU A O 1
ATOM 606 N N . ASP A 1 80 ? -0.955 -5.204 -7.184 1.00 93.69 80 ASP A N 1
ATOM 607 C CA . ASP A 1 80 ? -0.294 -6.107 -8.115 1.00 93.69 80 ASP A CA 1
ATOM 608 C C . ASP A 1 80 ? -0.356 -5.612 -9.564 1.00 93.69 80 ASP A C 1
ATOM 610 O O . ASP A 1 80 ? -1.284 -4.910 -9.962 1.00 93.69 80 ASP A O 1
ATOM 614 N N . HIS A 1 81 ? 0.645 -5.989 -10.355 1.00 94.19 81 HIS A N 1
ATOM 615 C CA . HIS A 1 81 ? 0.751 -5.657 -11.776 1.00 94.19 81 HIS A CA 1
ATOM 616 C C . HIS A 1 81 ? 0.658 -4.146 -12.054 1.00 94.19 81 HIS A C 1
ATOM 618 O O . HIS A 1 81 ? -0.112 -3.705 -12.902 1.00 94.19 81 HIS A O 1
ATOM 624 N N . ASN A 1 82 ? 1.450 -3.353 -11.331 1.00 95.25 82 ASN A N 1
ATOM 625 C CA . ASN A 1 82 ? 1.702 -1.945 -11.643 1.00 95.25 82 ASN A CA 1
ATOM 626 C C . ASN A 1 82 ? 3.175 -1.738 -12.034 1.00 95.25 82 ASN A C 1
ATOM 628 O O . ASN A 1 82 ? 3.914 -2.680 -12.322 1.00 95.25 82 ASN A O 1
ATOM 632 N N . GLU A 1 83 ? 3.623 -0.485 -12.036 1.00 97.06 83 GLU A N 1
ATOM 633 C CA . GLU A 1 83 ? 4.974 -0.064 -12.390 1.00 97.06 83 GLU A CA 1
ATOM 634 C C . GLU A 1 83 ? 5.761 0.430 -11.158 1.00 97.06 83 GLU A C 1
ATOM 636 O O . GLU A 1 83 ? 6.657 1.268 -11.279 1.00 97.06 83 GLU A O 1
ATOM 641 N N . LEU A 1 84 ? 5.434 -0.069 -9.956 1.00 97.75 84 LEU A N 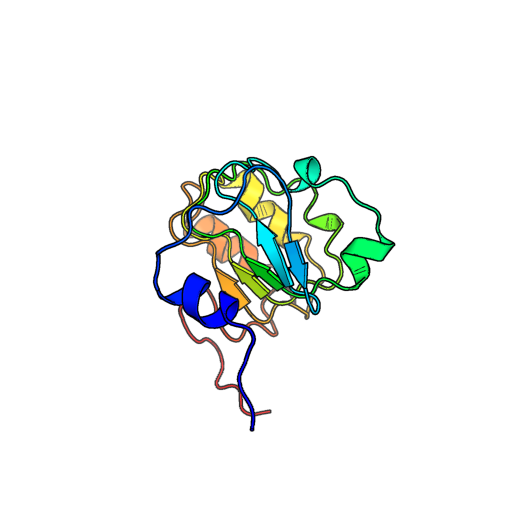1
ATOM 642 C CA . LEU A 1 84 ? 6.054 0.370 -8.703 1.00 97.75 84 LEU A CA 1
ATOM 643 C C . LEU A 1 84 ? 7.502 -0.143 -8.596 1.00 97.75 84 LEU A C 1
ATOM 645 O O . LEU A 1 84 ? 7.714 -1.360 -8.552 1.00 97.75 84 LEU A O 1
ATOM 649 N N . PRO A 1 85 ? 8.515 0.740 -8.519 1.00 98.25 85 PRO A N 1
ATOM 650 C CA . PRO A 1 85 ? 9.889 0.336 -8.249 1.00 98.25 85 PRO A CA 1
ATOM 651 C C . PRO A 1 85 ? 10.089 -0.008 -6.764 1.00 98.25 85 PRO A C 1
ATOM 653 O O . PRO A 1 85 ? 9.292 0.372 -5.907 1.00 98.25 85 PRO A O 1
ATOM 656 N N . GLU A 1 86 ? 11.207 -0.669 -6.452 1.00 98.50 86 GLU A N 1
ATOM 657 C CA . GLU A 1 86 ? 11.553 -1.151 -5.103 1.00 98.50 86 GLU A CA 1
ATOM 658 C C . GLU A 1 86 ? 11.383 -0.073 -4.023 1.00 98.50 86 GLU A C 1
ATOM 660 O O . GLU A 1 86 ? 10.744 -0.313 -2.999 1.00 98.50 86 GLU A O 1
ATOM 665 N N . ARG A 1 87 ? 11.872 1.148 -4.284 1.00 97.62 87 ARG A N 1
ATOM 666 C CA . ARG A 1 87 ? 11.776 2.267 -3.332 1.00 97.62 87 ARG A CA 1
ATOM 667 C C . ARG A 1 87 ? 10.341 2.566 -2.884 1.00 97.62 87 ARG A C 1
ATOM 669 O O . ARG A 1 87 ? 10.150 2.955 -1.740 1.00 97.62 87 ARG A O 1
ATOM 676 N N . GLU A 1 88 ? 9.354 2.399 -3.766 1.00 97.75 88 GLU A N 1
ATOM 677 C CA . GLU A 1 88 ? 7.953 2.687 -3.446 1.00 97.75 88 GLU A CA 1
ATOM 678 C C . GLU A 1 88 ? 7.365 1.540 -2.633 1.00 97.75 88 GLU A C 1
ATOM 680 O O . GLU A 1 88 ? 6.703 1.778 -1.630 1.00 97.75 88 GLU A O 1
ATOM 685 N N . LEU A 1 89 ? 7.668 0.288 -2.991 1.00 97.81 89 LEU A N 1
ATOM 686 C CA . LEU A 1 89 ? 7.215 -0.870 -2.217 1.00 97.81 89 LEU A CA 1
ATOM 687 C C . LEU A 1 89 ? 7.805 -0.875 -0.801 1.00 97.81 89 LEU A C 1
ATOM 689 O O . LEU A 1 89 ? 7.110 -1.224 0.151 1.00 97.81 89 LEU A O 1
ATOM 693 N N . LEU A 1 90 ? 9.043 -0.409 -0.623 1.00 97.25 90 LEU A N 1
ATOM 694 C CA . LEU A 1 90 ? 9.650 -0.248 0.700 1.00 97.25 90 LEU A CA 1
ATOM 695 C C . LEU A 1 90 ? 8.932 0.797 1.570 1.00 97.25 90 LEU A C 1
ATOM 697 O O . LEU A 1 90 ? 8.994 0.692 2.797 1.00 97.25 90 LEU A O 1
ATOM 701 N N . MET A 1 91 ? 8.184 1.751 0.997 1.00 95.00 91 MET A N 1
ATOM 702 C CA . MET A 1 91 ? 7.360 2.685 1.783 1.00 95.00 91 MET A CA 1
ATOM 703 C C . MET A 1 91 ? 6.239 1.976 2.553 1.00 95.00 91 MET A C 1
ATOM 705 O O . MET A 1 91 ? 5.787 2.489 3.578 1.00 95.00 91 MET A O 1
ATOM 709 N N . LEU A 1 92 ? 5.833 0.770 2.132 1.00 95.12 92 LEU A N 1
ATOM 710 C CA . LEU A 1 92 ? 4.851 -0.047 2.854 1.00 95.12 92 LEU A CA 1
ATOM 711 C C . LEU A 1 92 ? 5.321 -0.412 4.272 1.00 95.12 92 LEU A C 1
ATOM 713 O O . LEU A 1 92 ? 4.489 -0.672 5.139 1.00 95.12 92 LEU A O 1
ATOM 717 N N . SER A 1 93 ? 6.632 -0.366 4.546 1.00 93.62 93 SER A N 1
ATOM 718 C CA . SER A 1 93 ? 7.191 -0.528 5.898 1.00 93.62 93 SER A CA 1
ATOM 719 C C . SER A 1 93 ? 6.717 0.540 6.894 1.00 93.62 93 SER A C 1
ATOM 721 O O . SER A 1 93 ? 6.713 0.298 8.103 1.00 93.62 93 SER A O 1
ATOM 723 N N . GLY A 1 94 ? 6.294 1.705 6.392 1.00 90.44 94 GLY A N 1
ATOM 724 C CA . GLY A 1 94 ? 5.750 2.811 7.175 1.00 90.44 94 GLY A CA 1
ATOM 725 C C . GLY A 1 94 ? 4.256 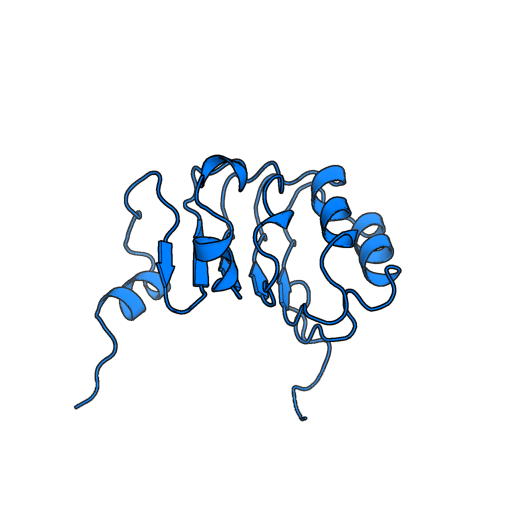2.697 7.483 1.00 90.44 94 GLY A C 1
ATOM 726 O O . GLY A 1 94 ? 3.730 3.540 8.209 1.00 90.44 94 GLY A O 1
ATOM 727 N N . LEU A 1 95 ? 3.559 1.681 6.957 1.00 90.94 95 LEU A N 1
ATOM 728 C CA . LEU A 1 95 ? 2.141 1.483 7.247 1.00 90.94 95 LEU A CA 1
ATOM 729 C C . LEU A 1 95 ? 1.911 1.171 8.733 1.00 90.94 95 LEU A C 1
ATOM 731 O O . LEU A 1 95 ? 2.770 0.569 9.390 1.00 90.94 95 LEU A O 1
ATOM 735 N N . PRO A 1 96 ? 0.735 1.531 9.281 1.00 87.56 96 PRO A N 1
ATOM 736 C CA . PRO A 1 96 ? 0.407 1.189 10.653 1.00 87.56 96 PRO A CA 1
ATOM 737 C C . PRO A 1 96 ? 0.531 -0.320 10.895 1.00 87.56 96 PRO A C 1
ATOM 739 O O . PRO A 1 96 ? 0.071 -1.160 10.118 1.00 87.56 96 PRO A O 1
ATOM 742 N N . ARG A 1 97 ? 1.189 -0.672 11.999 1.00 87.81 97 ARG A N 1
ATOM 743 C CA . ARG A 1 97 ? 1.445 -2.067 12.367 1.00 87.81 97 ARG A CA 1
ATOM 744 C C . ARG A 1 97 ? 0.150 -2.745 12.800 1.00 87.81 97 ARG A C 1
ATOM 746 O O . ARG A 1 97 ? -0.754 -2.104 13.326 1.00 87.81 97 ARG A O 1
ATOM 753 N N . HIS A 1 98 ? 0.103 -4.067 12.664 1.00 88.94 98 HIS A N 1
ATOM 754 C CA . HIS A 1 98 ? -0.999 -4.893 13.160 1.00 88.94 98 HIS A CA 1
ATOM 755 C C . HIS A 1 98 ? -2.373 -4.541 12.567 1.00 88.94 98 HIS A C 1
ATOM 757 O O . HIS A 1 98 ? -3.378 -4.668 13.269 1.00 88.94 98 HIS A O 1
ATOM 763 N N . GLN A 1 99 ? -2.442 -4.139 11.295 1.00 90.94 99 GLN A N 1
ATOM 764 C CA . GLN A 1 99 ? -3.727 -3.899 10.622 1.00 90.94 99 GLN A CA 1
ATOM 765 C C . GLN 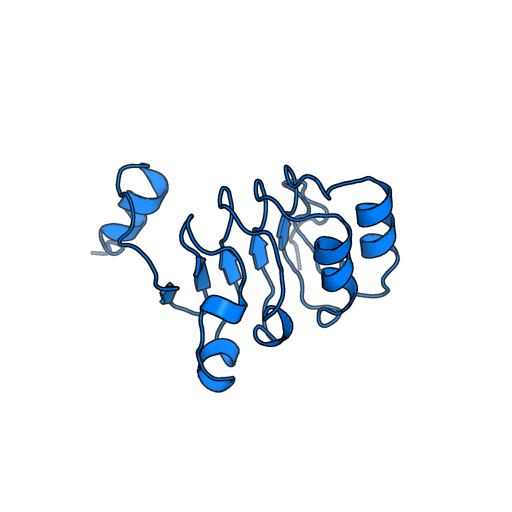A 1 99 ? -3.881 -4.606 9.278 1.00 90.94 99 GLN A C 1
ATOM 767 O O . GLN A 1 99 ? -4.999 -4.976 8.930 1.00 90.94 99 GLN A O 1
ATOM 772 N N . LEU A 1 100 ? -2.787 -4.809 8.536 1.00 93.44 100 LEU A N 1
ATOM 773 C CA . LEU A 1 100 ? -2.858 -5.435 7.223 1.00 93.44 100 LEU A CA 1
ATOM 774 C C . LEU A 1 100 ? -3.338 -6.879 7.350 1.00 93.44 100 LEU A C 1
ATOM 776 O O . LEU A 1 100 ? -2.783 -7.678 8.100 1.00 93.44 100 LEU A O 1
ATOM 780 N N . GLU A 1 101 ? -4.385 -7.185 6.601 1.00 92.44 101 GLU A N 1
ATOM 781 C CA . GLU A 1 101 ? -5.000 -8.503 6.463 1.00 92.44 101 GLU A CA 1
ATOM 782 C C . GLU A 1 101 ? -4.738 -9.072 5.072 1.00 92.44 101 GLU A C 1
ATOM 784 O O . GLU A 1 101 ? -4.598 -10.285 4.922 1.00 92.44 101 GLU A O 1
ATOM 789 N N . CYS A 1 102 ? -4.589 -8.208 4.067 1.00 91.75 102 CYS A N 1
ATOM 790 C CA . CYS A 1 102 ? -4.175 -8.604 2.732 1.00 91.75 102 CYS A CA 1
ATOM 791 C C . CYS A 1 102 ? -3.196 -7.593 2.133 1.00 91.75 102 CYS A C 1
ATOM 793 O O . CYS A 1 102 ? -3.431 -6.384 2.208 1.00 91.75 102 CYS A O 1
ATOM 795 N N . LEU A 1 103 ? -2.125 -8.106 1.532 1.00 95.50 103 LEU A N 1
ATOM 796 C CA . LEU A 1 103 ? -1.195 -7.342 0.711 1.00 95.50 103 LEU A CA 1
ATOM 797 C C . LEU A 1 103 ? -0.894 -8.133 -0.560 1.00 95.50 103 LEU A C 1
ATOM 799 O O . LEU A 1 103 ? -0.446 -9.274 -0.474 1.00 95.50 103 LEU A O 1
ATOM 803 N N . ASP A 1 104 ? -1.108 -7.525 -1.717 1.00 95.75 104 ASP A N 1
ATOM 804 C CA . ASP A 1 104 ? -0.665 -8.057 -2.999 1.00 95.75 104 ASP A CA 1
ATOM 805 C C . ASP A 1 104 ? 0.123 -6.991 -3.761 1.00 95.75 104 ASP A C 1
ATOM 807 O O . ASP A 1 104 ? -0.393 -5.910 -4.041 1.00 95.75 104 ASP A O 1
ATOM 811 N N . ILE A 1 105 ? 1.389 -7.282 -4.039 1.00 97.12 105 ILE A N 1
ATOM 812 C CA . ILE A 1 105 ? 2.330 -6.415 -4.761 1.00 97.12 105 ILE A CA 1
ATOM 813 C C . ILE A 1 105 ? 3.029 -7.165 -5.899 1.00 97.12 105 ILE A C 1
ATOM 815 O O . ILE A 1 105 ? 3.960 -6.629 -6.504 1.00 97.12 105 ILE A O 1
ATOM 819 N N . GLN A 1 106 ? 2.601 -8.394 -6.201 1.00 94.50 106 GLN A N 1
ATOM 820 C CA . GLN A 1 106 ? 3.220 -9.217 -7.239 1.00 94.50 106 GLN A CA 1
ATOM 821 C C . GLN A 1 106 ? 3.154 -8.536 -8.613 1.00 94.50 106 GLN A C 1
ATOM 823 O O . GLN A 1 106 ? 2.291 -7.702 -8.868 1.00 94.50 106 GLN A O 1
ATOM 828 N N . GLY A 1 107 ? 4.074 -8.868 -9.515 1.00 95.00 107 GLY A N 1
ATOM 829 C CA . GLY A 1 107 ? 4.062 -8.319 -10.877 1.00 95.00 107 GLY A CA 1
ATOM 830 C C . GLY A 1 107 ? 4.472 -6.844 -10.991 1.00 95.00 107 GLY A C 1
ATOM 831 O O . GLY A 1 107 ? 4.483 -6.317 -12.098 1.00 95.00 107 GLY A O 1
ATOM 832 N N . ASN A 1 108 ? 4.845 -6.185 -9.889 1.00 98.06 108 ASN A N 1
ATOM 833 C CA . ASN A 1 108 ? 5.536 -4.896 -9.932 1.00 98.06 108 ASN A CA 1
ATOM 834 C C . ASN A 1 108 ? 7.031 -5.087 -10.229 1.00 98.06 108 ASN A C 1
ATOM 836 O O . ASN A 1 108 ? 7.626 -6.038 -9.724 1.00 98.06 108 ASN A O 1
ATOM 840 N N . PRO A 1 109 ? 7.693 -4.169 -10.956 1.00 98.12 109 PRO A N 1
ATOM 841 C CA . PRO A 1 109 ? 9.127 -4.271 -11.235 1.00 98.12 109 PRO A CA 1
ATOM 842 C C . PRO A 1 109 ? 9.996 -4.203 -9.970 1.00 98.12 109 PRO A C 1
ATOM 844 O O . PRO A 1 109 ? 11.106 -4.723 -9.961 1.00 98.12 109 PRO A O 1
ATOM 847 N N . GLY A 1 110 ? 9.504 -3.565 -8.907 1.00 97.69 110 GLY A N 1
ATOM 848 C CA . GLY A 1 110 ? 10.157 -3.516 -7.603 1.00 97.69 110 GLY A CA 1
ATOM 849 C C . GLY A 1 110 ? 9.934 -4.740 -6.723 1.00 97.69 110 GLY A C 1
ATOM 850 O O . GLY A 1 110 ? 10.477 -4.782 -5.624 1.00 97.69 110 GLY A O 1
ATOM 851 N N . PHE A 1 111 ? 9.098 -5.693 -7.138 1.00 97.88 111 PHE A N 1
ATOM 852 C CA . PHE A 1 111 ? 8.829 -6.887 -6.348 1.00 97.88 111 PHE A CA 1
ATOM 853 C C . PHE A 1 111 ? 10.027 -7.842 -6.432 1.00 97.88 111 PHE A C 1
ATOM 855 O O . PHE A 1 111 ? 10.192 -8.565 -7.414 1.00 97.88 111 PHE A O 1
ATOM 862 N N . THR A 1 112 ? 10.859 -7.822 -5.391 1.00 97.88 112 THR A N 1
ATOM 863 C CA . THR A 1 112 ? 12.042 -8.678 -5.236 1.00 97.88 112 THR A CA 1
ATOM 864 C C . THR A 1 112 ? 12.027 -9.406 -3.893 1.00 97.88 112 THR A C 1
ATOM 866 O O . THR A 1 112 ? 11.272 -9.048 -2.980 1.00 97.88 112 THR A O 1
ATOM 869 N N . ASP A 1 113 ? 12.888 -10.415 -3.754 1.00 96.94 113 ASP A N 1
ATOM 870 C CA . ASP A 1 113 ? 13.065 -11.141 -2.495 1.00 96.94 113 ASP A CA 1
ATOM 871 C C . ASP A 1 113 ? 13.571 -10.213 -1.379 1.00 96.94 113 ASP A C 1
ATOM 873 O O . ASP A 1 113 ? 13.131 -10.330 -0.237 1.00 96.94 113 ASP A O 1
ATOM 877 N N . GLU A 1 114 ? 14.424 -9.235 -1.700 1.00 97.44 114 GLU A N 1
ATOM 878 C CA . GLU A 1 114 ? 14.930 -8.240 -0.750 1.00 97.44 114 GLU A CA 1
ATOM 879 C C . GLU A 1 114 ? 13.810 -7.348 -0.209 1.00 97.44 114 GLU A C 1
ATOM 881 O O . GLU A 1 114 ? 13.729 -7.132 1.002 1.00 97.44 114 GLU A O 1
ATOM 886 N N . VAL A 1 115 ? 12.909 -6.872 -1.076 1.00 98.19 115 VAL A N 1
ATOM 887 C CA . VAL A 1 115 ? 11.729 -6.103 -0.651 1.00 98.19 115 VAL A CA 1
ATOM 888 C C . VAL A 1 115 ? 10.839 -6.951 0.241 1.00 98.19 115 VAL A C 1
ATOM 890 O O . VAL A 1 115 ? 10.396 -6.492 1.295 1.00 98.19 115 VAL A O 1
ATOM 893 N N . MET A 1 116 ? 10.592 -8.201 -0.144 1.00 96.75 116 MET A N 1
ATOM 894 C CA . MET A 1 116 ? 9.762 -9.099 0.650 1.00 96.75 116 MET A CA 1
ATOM 895 C C . MET A 1 116 ? 10.372 -9.393 2.015 1.00 96.75 116 MET A C 1
ATOM 897 O O . MET A 1 116 ? 9.657 -9.342 3.018 1.00 96.75 116 MET A O 1
ATOM 901 N N . GLN A 1 117 ? 11.679 -9.641 2.073 1.00 97.00 117 GLN A N 1
ATOM 902 C CA . GLN A 1 117 ? 12.403 -9.827 3.323 1.00 97.00 117 GLN A CA 1
ATOM 903 C C . GLN A 1 117 ? 12.312 -8.572 4.193 1.00 97.00 117 GLN A C 1
ATOM 905 O O . GLN A 1 117 ? 11.918 -8.668 5.353 1.00 97.00 117 GLN A O 1
ATOM 910 N N . ALA A 1 118 ? 12.557 -7.391 3.620 1.00 97.69 118 ALA A N 1
ATOM 911 C CA . ALA A 1 118 ? 12.457 -6.127 4.338 1.00 97.69 118 ALA A CA 1
ATOM 912 C C . ALA A 1 118 ? 11.060 -5.917 4.942 1.00 97.69 118 ALA A C 1
ATOM 914 O O . ALA A 1 118 ? 10.953 -5.557 6.110 1.00 97.69 118 ALA A O 1
ATOM 915 N N . LEU A 1 119 ? 9.982 -6.186 4.195 1.00 96.31 119 LEU A N 1
ATOM 916 C CA . LEU A 1 119 ? 8.610 -6.070 4.706 1.00 96.31 119 LEU A CA 1
ATOM 917 C C . LEU A 1 119 ? 8.290 -7.113 5.789 1.00 96.31 119 LEU A C 1
ATOM 919 O O . LEU A 1 119 ? 7.581 -6.800 6.748 1.00 96.31 119 LEU A O 1
ATOM 923 N N . MET A 1 120 ? 8.806 -8.338 5.665 1.00 94.69 120 MET A N 1
ATOM 924 C CA . MET A 1 120 ? 8.655 -9.382 6.685 1.00 94.69 120 MET A CA 1
ATOM 925 C C . MET A 1 120 ? 9.418 -9.059 7.974 1.00 94.69 120 MET A C 1
ATOM 927 O O . MET A 1 120 ? 8.929 -9.374 9.062 1.00 94.69 120 MET A O 1
ATOM 931 N N . ASP A 1 121 ? 10.562 -8.386 7.863 1.00 96.56 121 ASP A N 1
ATOM 932 C CA . ASP A 1 121 ? 11.400 -7.996 8.997 1.00 96.56 121 ASP A CA 1
ATOM 933 C C . ASP A 1 121 ? 10.815 -6.828 9.800 1.00 96.56 121 ASP A C 1
ATOM 935 O O . ASP A 1 121 ? 11.185 -6.642 10.961 1.00 96.56 121 ASP A O 1
ATOM 939 N N . VAL A 1 122 ? 9.871 -6.058 9.238 1.00 96.31 122 VAL A N 1
ATOM 940 C CA . VAL A 1 122 ? 9.189 -4.978 9.965 1.00 96.31 122 VAL A CA 1
ATOM 941 C C . VAL A 1 122 ? 8.297 -5.576 11.061 1.00 96.31 122 VAL A C 1
ATOM 943 O O . VAL A 1 122 ? 7.242 -6.158 10.769 1.00 96.31 122 VAL A O 1
ATOM 946 N N . PRO A 1 123 ? 8.628 -5.375 12.354 1.00 96.00 123 PRO A N 1
ATOM 947 C CA . PRO A 1 123 ? 7.885 -6.008 13.430 1.00 96.00 123 PRO A CA 1
ATOM 948 C C . PRO A 1 123 ? 6.429 -5.551 13.438 1.00 96.00 123 PRO A C 1
ATOM 950 O O . PRO A 1 123 ? 6.123 -4.361 13.518 1.00 96.00 123 PRO A O 1
ATOM 953 N N . GLY A 1 124 ? 5.515 -6.517 13.387 1.00 94.31 124 GLY A N 1
ATOM 954 C CA . GLY A 1 124 ? 4.083 -6.262 13.477 1.00 94.31 124 GLY A CA 1
ATOM 955 C C . GLY A 1 124 ? 3.397 -5.892 12.162 1.00 94.31 124 GLY A C 1
ATOM 956 O O . GLY A 1 124 ? 2.169 -6.003 12.123 1.00 94.31 124 GLY A O 1
ATOM 957 N N . LEU A 1 125 ? 4.125 -5.542 11.094 1.00 94.75 125 LEU A N 1
ATOM 958 C CA . LEU A 1 125 ? 3.533 -5.133 9.811 1.00 94.75 125 LEU A CA 1
ATOM 959 C C . LEU A 1 125 ? 2.615 -6.222 9.246 1.00 94.75 125 LEU A C 1
ATOM 961 O O . LEU A 1 125 ? 1.417 -6.002 9.088 1.00 94.75 125 LEU A O 1
ATOM 965 N N . LEU A 1 126 ? 3.155 -7.430 9.061 1.00 93.50 126 LEU A N 1
ATOM 966 C CA . LEU A 1 126 ? 2.432 -8.569 8.481 1.00 93.50 126 LEU A CA 1
ATOM 967 C C . LEU A 1 126 ? 1.860 -9.538 9.531 1.00 93.50 126 LEU A C 1
ATOM 969 O O . LEU A 1 126 ? 1.494 -10.680 9.241 1.00 93.50 126 LEU A O 1
ATOM 973 N N . SER A 1 127 ? 1.784 -9.106 10.794 1.00 93.62 127 SER A N 1
ATOM 974 C CA . SER A 1 127 ? 1.365 -9.965 11.915 1.00 93.62 127 SER A CA 1
ATOM 975 C C . SER A 1 127 ? -0.099 -10.415 11.848 1.00 93.62 127 SER A C 1
ATOM 977 O O . SER A 1 127 ? -0.449 -11.442 12.429 1.00 93.62 127 SER A O 1
ATOM 979 N N . ARG A 1 128 ? -0.945 -9.665 11.133 1.00 91.69 128 ARG A N 1
ATOM 980 C CA . ARG A 1 128 ? -2.360 -9.987 10.895 1.00 91.69 128 ARG A CA 1
ATOM 981 C C . ARG A 1 128 ? -2.656 -10.415 9.461 1.00 91.69 128 ARG A C 1
ATOM 983 O O . ARG A 1 128 ? -3.790 -10.783 9.186 1.00 91.69 128 ARG A O 1
ATOM 990 N N . THR A 1 129 ? -1.654 -10.412 8.584 1.00 91.00 129 THR A N 1
ATOM 991 C CA . THR A 1 129 ? -1.838 -10.707 7.165 1.00 91.00 129 THR A CA 1
ATOM 992 C C . THR A 1 129 ? -2.298 -12.147 6.982 1.00 91.00 129 THR A C 1
ATOM 994 O O . THR A 1 129 ? -1.6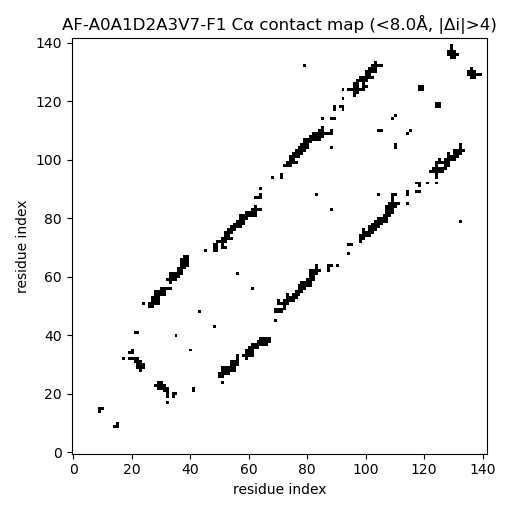00 -13.092 7.347 1.00 91.00 129 THR A O 1
ATOM 997 N N . GLU A 1 130 ? -3.490 -12.326 6.438 1.00 87.81 130 GLU A N 1
ATOM 998 C CA . GLU A 1 130 ? -4.046 -13.632 6.101 1.00 87.81 130 GLU A CA 1
ATOM 999 C C . GLU A 1 130 ? -3.658 -14.033 4.681 1.00 87.81 130 GLU A C 1
ATOM 1001 O O . GLU A 1 130 ? -3.414 -15.213 4.434 1.00 87.81 130 GLU A O 1
ATOM 1006 N N . PHE A 1 131 ? -3.541 -13.053 3.781 1.00 85.94 131 PHE A N 1
ATOM 1007 C CA . PHE A 1 131 ? -3.193 -13.250 2.376 1.00 85.94 131 PHE A CA 1
ATOM 1008 C C . PHE A 1 131 ? -2.048 -12.329 1.957 1.00 85.94 131 PHE A C 1
ATOM 1010 O O . PHE A 1 131 ? -2.138 -11.111 2.111 1.00 85.94 131 PHE A O 1
ATOM 1017 N N . LEU A 1 132 ? -0.987 -12.910 1.408 1.00 89.94 132 LEU A N 1
ATOM 1018 C CA . LEU A 1 132 ? 0.184 -12.195 0.913 1.00 89.94 132 LEU A CA 1
ATOM 1019 C C . LEU A 1 132 ? 0.502 -12.673 -0.502 1.00 89.94 132 LEU A C 1
ATOM 1021 O O . LEU A 1 132 ? 0.794 -13.852 -0.685 1.00 89.94 132 LEU A O 1
ATOM 1025 N N . ASN A 1 133 ? 0.433 -11.776 -1.486 1.00 88.75 133 ASN A N 1
ATOM 1026 C CA . ASN A 1 133 ? 0.709 -12.060 -2.901 1.00 88.75 133 ASN A CA 1
ATOM 1027 C C . ASN A 1 133 ? -0.029 -13.315 -3.405 1.00 88.75 133 ASN A C 1
ATOM 1029 O O . ASN A 1 133 ? 0.571 -14.259 -3.914 1.00 88.75 133 ASN A O 1
ATOM 1033 N N . GLY A 1 134 ? -1.338 -13.385 -3.140 1.00 77.94 134 GLY A N 1
ATOM 1034 C CA . GLY A 1 134 ? -2.184 -14.533 -3.488 1.00 77.94 134 GLY A CA 1
ATOM 1035 C C . GLY A 1 134 ? -2.013 -15.789 -2.617 1.00 77.94 134 GLY A C 1
ATOM 1036 O O . GLY A 1 134 ? -2.822 -16.712 -2.722 1.00 77.94 134 GLY A O 1
ATOM 1037 N N . VAL A 1 135 ? -1.026 -15.839 -1.718 1.00 82.19 135 VAL A N 1
ATOM 1038 C CA . VAL A 1 135 ? -0.783 -16.982 -0.825 1.00 82.19 135 VAL A CA 1
ATOM 1039 C C . VAL A 1 135 ? -1.459 -16.768 0.523 1.00 82.19 135 VAL A C 1
ATOM 1041 O O . VAL A 1 135 ? -1.289 -15.739 1.176 1.00 82.19 135 VAL A O 1
ATOM 1044 N N . ARG A 1 136 ? -2.207 -17.773 0.984 1.00 82.19 136 ARG A N 1
ATOM 1045 C CA . ARG A 1 136 ? -2.788 -17.770 2.328 1.00 82.19 136 ARG A CA 1
ATOM 1046 C C . ARG A 1 136 ? -1.713 -18.099 3.367 1.00 82.19 136 ARG A C 1
ATOM 1048 O O . ARG A 1 136 ? -1.180 -19.202 3.371 1.00 82.19 136 ARG A O 1
ATOM 1055 N N . LEU A 1 137 ? -1.435 -17.165 4.272 1.00 81.44 137 LEU A N 1
ATOM 1056 C CA . LEU A 1 137 ? -0.466 -17.335 5.362 1.00 81.44 137 LEU A CA 1
ATOM 1057 C C . LEU A 1 137 ? -1.088 -17.914 6.633 1.00 81.44 137 LEU A C 1
ATOM 1059 O O . LEU A 1 137 ? -0.397 -18.521 7.448 1.00 81.44 137 LEU A O 1
ATOM 1063 N N . ARG A 1 138 ? -2.383 -17.662 6.851 1.00 78.31 138 ARG A N 1
ATOM 1064 C CA . ARG A 1 138 ? -3.090 -18.028 8.082 1.00 78.31 138 ARG A CA 1
ATOM 1065 C C . ARG A 1 138 ? -4.470 -18.567 7.743 1.00 78.31 138 ARG A C 1
ATOM 1067 O O . ARG A 1 138 ? -5.199 -17.983 6.93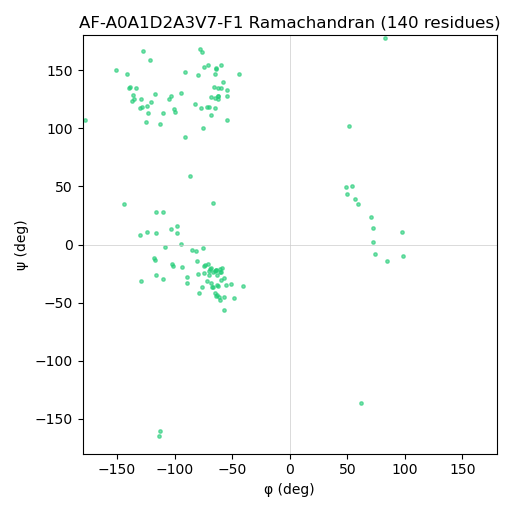9 1.00 78.31 138 ARG A O 1
ATOM 1074 N N . ASP A 1 139 ? -4.853 -19.666 8.383 1.00 62.78 139 ASP A N 1
ATOM 1075 C CA . ASP A 1 139 ? -6.241 -20.103 8.364 1.00 62.78 139 ASP A CA 1
ATOM 1076 C C . ASP A 1 139 ? -7.059 -19.117 9.200 1.00 62.78 139 ASP A C 1
ATOM 1078 O O . ASP A 1 139 ? -6.801 -18.955 10.389 1.00 62.78 139 ASP A O 1
ATOM 1082 N N . GLY A 1 140 ? -8.025 -18.444 8.569 1.00 52.91 140 GLY A N 1
ATOM 1083 C CA . GLY A 1 140 ? -8.890 -17.398 9.140 1.00 52.91 140 GLY A CA 1
ATOM 1084 C C . GLY A 1 140 ? -9.859 -17.892 10.221 1.00 52.91 140 GLY A C 1
ATOM 1085 O O . GLY A 1 140 ? -11.001 -17.450 10.287 1.00 52.91 140 GLY A O 1
ATOM 1086 N N . ARG A 1 141 ? -9.437 -18.854 11.044 1.00 45.47 141 ARG A N 1
ATOM 1087 C CA . ARG A 1 141 ? -10.130 -19.258 12.261 1.00 45.47 141 ARG A CA 1
ATOM 1088 C C . ARG A 1 141 ? -9.582 -18.417 13.411 1.00 45.47 141 ARG A C 1
ATOM 1090 O O . ARG A 1 141 ? -8.573 -18.766 14.021 1.00 45.47 141 ARG A O 1
ATOM 1097 N N . ARG A 1 142 ? -10.247 -17.299 13.677 1.00 46.50 142 ARG A N 1
ATOM 1098 C CA . ARG A 1 142 ? -10.334 -16.746 15.029 1.00 46.50 142 ARG A CA 1
ATOM 1099 C C . ARG A 1 142 ? -11.727 -17.018 15.563 1.00 46.50 142 ARG A C 1
ATOM 1101 O O . ARG A 1 142 ? -12.678 -16.881 14.764 1.00 46.50 142 ARG A O 1
#

Solvent-accessible surface area (backbone atoms only — not comparable to full-atom values): 7946 Å² total; per-residue (Å²): 134,89,74,80,65,72,65,70,55,42,75,76,66,77,75,64,88,72,80,84,89,64,68,46,77,57,96,26,32,35,37,55,56,60,80,47,41,38,52,56,79,65,66,84,50,65,77,70,27,57,56,26,31,30,40,44,39,53,70,27,47,29,50,40,54,54,51,52,82,51,40,73,50,44,24,33,40,35,44,22,37,21,54,30,41,43,76,42,62,56,53,59,67,74,49,70,57,62,46,26,34,30,44,25,49,48,72,16,80,23,63,43,70,67,51,52,48,54,44,68,67,38,83,43,35,60,75,50,34,30,31,48,59,90,40,76,74,48,80,91,79,126

Mean predicted aligned error: 8.54 Å

Sequence (142 aa):
MSGWPEFVRDVQTGSTKLPRGLPQVRSGTLVLDDQAHSLSELGGSPELWAGVTKLYASNGALRSLQGLELLCNVRFLYLDHNELPERELLMLSGLPRHQLECLDIQGNPGFTDEVMQALMDVPGLLSRTEFLNGVRLRDGRR

Organism: Auxenochlorella protothecoides (NCBI:txid3075)